Protein AF-A0A6P8ITF6-F1 (afdb_monomer_lite)

Organism: Actinia tenebrosa (NCBI:txid6105)

Sequence (166 aa):
MHRRLKDSDEPPYKPLGPKTVVKVLLIIFTCLGFSCMVVAHMAFGDDYTEAYQNRYILYFATHLIGMLESIIILAIFLAQLDLACGARRVFEIANVVMSFGLSILCGISAGLMFYYADKLYNNRLYDTDTEYWKWYTDHLLVAISVGILNSILFLIDATLHANAFR

Radius of gyration: 19.55 Å; chains: 1; bounding box: 53×26×60 Å

Structure (mmCIF, N/CA/C/O backbone):
data_AF-A0A6P8ITF6-F1
#
_entry.id   AF-A0A6P8ITF6-F1
#
loop_
_atom_site.group_PDB
_atom_site.id
_atom_site.type_symbol
_atom_site.label_atom_id
_atom_site.label_alt_id
_atom_site.label_comp_id
_atom_site.label_asym_id
_atom_site.label_entity_id
_atom_site.label_seq_id
_atom_site.pdbx_PDB_ins_code
_atom_site.Cartn_x
_atom_site.Cartn_y
_atom_site.Cartn_z
_atom_site.occupancy
_atom_site.B_iso_or_equiv
_atom_site.auth_seq_id
_atom_site.auth_comp_id
_atom_site.auth_asym_id
_atom_site.auth_atom_id
_atom_site.pdbx_PDB_model_num
ATOM 1 N N . MET A 1 1 ? -31.462 13.830 33.428 1.00 40.97 1 MET A N 1
ATOM 2 C CA . MET A 1 1 ? -31.189 13.493 32.011 1.00 40.97 1 MET A CA 1
ATOM 3 C C . MET A 1 1 ? -29.902 12.662 31.941 1.00 40.97 1 MET A C 1
ATOM 5 O O . MET A 1 1 ? -28.845 13.164 31.587 1.00 40.97 1 MET A O 1
ATOM 9 N N . HIS A 1 2 ? -29.968 11.402 32.385 1.00 40.00 2 HIS A N 1
ATOM 10 C CA . HIS A 1 2 ? -28.842 10.460 32.413 1.00 40.00 2 HIS A CA 1
ATOM 11 C C . HIS A 1 2 ? -28.993 9.485 31.245 1.00 40.00 2 HIS A C 1
ATOM 13 O O . HIS A 1 2 ? -29.774 8.541 31.304 1.00 40.00 2 HIS A O 1
ATOM 19 N N . ARG A 1 3 ? -28.279 9.760 30.155 1.00 41.78 3 ARG A N 1
ATOM 20 C CA . ARG A 1 3 ? -28.139 8.850 29.014 1.00 41.78 3 ARG A CA 1
ATOM 21 C C . ARG A 1 3 ? -26.687 8.908 28.541 1.00 41.78 3 ARG A C 1
ATOM 23 O O . ARG A 1 3 ? -26.376 9.455 27.495 1.00 41.78 3 ARG A O 1
ATOM 30 N N . ARG A 1 4 ? -25.777 8.453 29.394 1.00 45.41 4 ARG A N 1
ATOM 31 C CA . ARG A 1 4 ? -24.385 8.114 29.065 1.00 45.41 4 ARG A CA 1
ATOM 32 C C . ARG A 1 4 ? -24.084 6.844 29.857 1.00 45.41 4 ARG A C 1
ATOM 34 O O . ARG A 1 4 ? -24.632 6.726 30.946 1.00 45.41 4 ARG A O 1
ATOM 41 N N . LEU A 1 5 ? -23.247 5.953 29.326 1.00 42.41 5 LEU A N 1
ATOM 42 C CA . LEU A 1 5 ? -22.876 4.621 29.859 1.00 42.41 5 LEU A CA 1
ATOM 43 C C . LEU A 1 5 ? -23.615 3.407 29.259 1.00 42.41 5 LEU A C 1
ATOM 45 O O .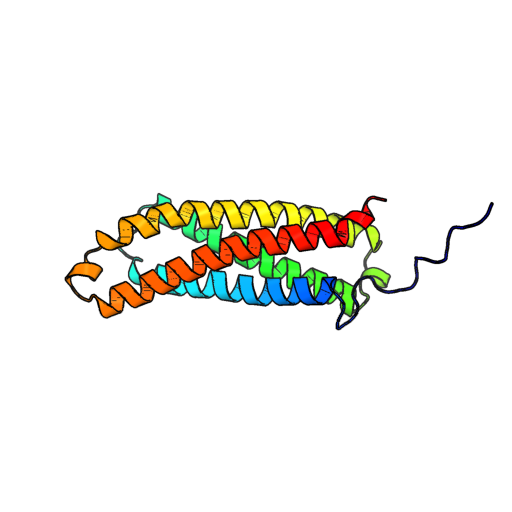 LEU A 1 5 ? -23.806 2.421 29.958 1.00 42.41 5 LEU A O 1
ATOM 49 N N . LYS A 1 6 ? -24.017 3.425 27.979 1.00 38.56 6 LYS A N 1
ATOM 50 C CA . LYS A 1 6 ? -24.414 2.170 27.299 1.00 38.56 6 LYS A CA 1
ATOM 51 C C . LYS A 1 6 ? -23.588 1.792 26.063 1.00 38.56 6 LYS A C 1
ATOM 53 O O . LYS A 1 6 ? -23.809 0.721 25.522 1.00 38.56 6 LYS A O 1
ATOM 58 N N . ASP A 1 7 ? -22.608 2.610 25.677 1.00 45.34 7 ASP A N 1
ATOM 59 C CA . ASP A 1 7 ? -21.799 2.378 24.466 1.00 45.34 7 ASP A CA 1
ATOM 60 C C . ASP A 1 7 ? -20.369 1.862 24.747 1.00 45.34 7 ASP A C 1
ATOM 62 O O . ASP A 1 7 ? -19.582 1.733 23.815 1.00 45.34 7 ASP A O 1
ATOM 66 N N . SER A 1 8 ? -19.984 1.578 26.002 1.00 52.56 8 SER A N 1
ATOM 67 C CA . SER A 1 8 ? -18.568 1.342 26.354 1.00 52.56 8 SER A CA 1
ATOM 68 C C . SER A 1 8 ? -18.073 -0.105 26.300 1.00 52.56 8 SER A C 1
ATOM 70 O O . SER A 1 8 ? -16.859 -0.298 26.273 1.00 52.56 8 SER A O 1
ATOM 72 N N . ASP A 1 9 ? -18.953 -1.108 26.261 1.00 53.91 9 ASP A N 1
ATOM 73 C CA . ASP A 1 9 ? -18.534 -2.481 26.603 1.00 53.91 9 ASP A CA 1
ATOM 74 C C . ASP A 1 9 ? -18.386 -3.415 25.390 1.00 53.91 9 ASP A C 1
ATOM 76 O O . ASP A 1 9 ? -17.803 -4.491 25.505 1.00 53.91 9 ASP A O 1
ATOM 80 N N . GLU A 1 10 ? -18.860 -3.022 24.202 1.00 61.34 10 GLU A N 1
ATOM 81 C CA . GLU A 1 10 ? -18.638 -3.825 22.995 1.00 61.34 10 GLU A CA 1
ATOM 82 C C . GLU A 1 10 ? -17.274 -3.505 22.371 1.00 61.34 10 GLU A C 1
ATOM 84 O O . GLU A 1 10 ? -17.008 -2.331 22.092 1.00 61.34 10 GLU A O 1
ATOM 89 N N . PRO A 1 11 ? -16.409 -4.502 22.099 1.00 65.00 11 PRO A N 1
ATOM 90 C CA . PRO A 1 11 ? -15.107 -4.274 21.479 1.00 65.00 11 PRO A CA 1
ATOM 91 C C . PRO A 1 11 ? -15.266 -3.648 20.081 1.00 65.00 11 PRO A C 1
ATOM 93 O O . PRO A 1 11 ? -16.217 -3.965 19.359 1.00 65.00 11 PRO A O 1
ATOM 96 N N . PRO A 1 12 ? -14.354 -2.746 19.667 1.00 67.81 12 PRO A N 1
ATOM 97 C CA . PRO A 1 12 ? -14.515 -1.980 18.429 1.00 67.81 12 PRO A CA 1
ATOM 98 C C . PRO A 1 12 ? -14.324 -2.862 17.196 1.00 67.81 12 PRO A C 1
ATOM 100 O O . PRO A 1 12 ? -14.859 -2.556 16.131 1.00 67.81 12 PRO A O 1
ATOM 103 N N . TYR A 1 13 ? -13.587 -3.960 17.357 1.00 72.00 13 TYR A N 1
ATOM 104 C CA . TYR A 1 13 ? -13.401 -4.998 16.363 1.00 72.00 13 TYR A CA 1
ATOM 105 C C . TYR A 1 13 ? -14.169 -6.243 16.799 1.00 72.00 13 TYR A C 1
ATOM 107 O O . TYR A 1 13 ? -14.015 -6.743 17.911 1.00 72.00 13 TYR A O 1
ATOM 115 N N . LYS A 1 14 ? -14.999 -6.751 15.890 1.00 79.25 14 LYS A N 1
ATOM 116 C CA . LYS A 1 14 ? -15.610 -8.081 15.979 1.00 79.25 14 LYS A CA 1
ATOM 117 C C . LYS A 1 14 ? -14.886 -8.974 14.969 1.00 79.25 14 LYS A C 1
ATOM 119 O O . LYS A 1 14 ? -14.538 -8.455 13.908 1.00 79.25 14 LYS A O 1
ATOM 124 N N . PRO A 1 15 ? -14.689 -10.281 15.210 1.00 77.00 15 PRO A N 1
ATOM 125 C CA . PRO A 1 15 ? -13.922 -11.146 14.304 1.00 77.00 15 PRO A CA 1
ATOM 126 C C . PRO A 1 15 ? -14.343 -11.072 12.826 1.00 77.00 15 PRO A C 1
ATOM 128 O O . PRO A 1 15 ? -13.504 -11.177 11.944 1.00 77.00 15 PRO A O 1
ATOM 131 N N . LEU A 1 16 ? -15.628 -10.819 12.556 1.00 80.38 16 LEU A N 1
ATOM 132 C CA . LEU A 1 16 ? -16.189 -10.657 11.206 1.00 80.38 16 LEU A CA 1
ATOM 133 C C . LEU A 1 16 ? -16.849 -9.280 10.992 1.00 80.38 16 LEU A C 1
ATOM 135 O O . LEU A 1 16 ? -17.763 -9.130 10.188 1.00 80.38 16 LEU A O 1
ATOM 139 N N . GLY A 1 17 ? -16.430 -8.266 11.753 1.00 87.38 17 GLY A N 1
ATOM 140 C CA . GLY A 1 17 ? -16.929 -6.898 11.615 1.00 87.38 17 GLY A CA 1
ATOM 141 C C . GLY A 1 17 ? -16.277 -6.141 10.449 1.00 87.38 17 GLY A C 1
ATOM 142 O O . GLY A 1 17 ? -15.171 -6.489 10.037 1.00 87.38 17 GLY A O 1
ATOM 143 N N . PRO A 1 18 ? -16.903 -5.054 9.958 1.00 89.50 18 PRO A N 1
ATOM 144 C CA . PRO A 1 18 ? -16.392 -4.286 8.819 1.00 89.50 18 PRO A CA 1
ATOM 145 C C . PRO A 1 18 ? -14.966 -3.758 9.043 1.00 89.50 18 PRO A C 1
ATOM 147 O O . PRO A 1 18 ? -14.134 -3.879 8.154 1.00 89.50 18 PRO A O 1
ATOM 150 N N . LYS A 1 19 ? -14.651 -3.260 10.248 1.00 90.75 19 LYS A N 1
ATOM 151 C CA . LYS A 1 19 ? -13.301 -2.791 10.623 1.00 90.75 19 LYS A CA 1
ATOM 152 C C . LYS A 1 19 ? -12.241 -3.897 10.497 1.00 90.75 19 LYS A C 1
ATOM 154 O O . LYS A 1 19 ? -11.191 -3.691 9.899 1.00 90.75 19 LYS A O 1
ATOM 159 N N . THR A 1 20 ? -12.548 -5.099 10.987 1.00 91.75 20 THR A N 1
ATOM 160 C CA . THR A 1 20 ? -11.664 -6.271 10.881 1.00 91.75 20 THR A CA 1
ATOM 161 C C . THR A 1 20 ? -11.425 -6.664 9.431 1.00 91.75 20 THR A C 1
ATOM 163 O O . THR A 1 20 ? -10.283 -6.878 9.037 1.00 91.75 20 THR A O 1
ATOM 166 N N . VAL A 1 21 ? -12.489 -6.716 8.624 1.00 93.88 21 VAL A N 1
ATOM 167 C CA . VAL A 1 21 ? -12.387 -7.062 7.200 1.00 93.88 21 VAL A CA 1
ATOM 168 C C . VAL A 1 21 ? -11.508 -6.056 6.460 1.00 93.88 21 VAL A C 1
ATOM 170 O O . VAL A 1 21 ? -10.627 -6.471 5.713 1.00 93.88 21 VAL A O 1
ATOM 173 N N . VAL A 1 22 ? -11.682 -4.752 6.703 1.00 95.62 22 VAL A N 1
ATOM 174 C CA . VAL A 1 22 ? -10.842 -3.722 6.073 1.00 95.62 22 VAL A CA 1
ATOM 175 C C . VAL A 1 22 ? -9.372 -3.882 6.465 1.00 95.62 22 VAL A C 1
ATOM 177 O O . VAL A 1 22 ? -8.524 -3.876 5.577 1.00 95.62 22 VAL A O 1
ATOM 180 N N . LYS A 1 23 ? -9.050 -4.118 7.745 1.00 95.06 23 LYS A N 1
ATOM 181 C CA . LYS A 1 23 ? -7.659 -4.361 8.175 1.00 95.06 23 LYS A CA 1
ATOM 182 C C . LYS A 1 23 ? -7.051 -5.613 7.546 1.00 95.06 23 LYS A C 1
ATOM 184 O O . LYS A 1 23 ? -5.910 -5.576 7.101 1.00 95.06 23 LYS A O 1
ATOM 189 N N . VAL A 1 24 ? -7.806 -6.708 7.450 1.00 95.69 24 VAL A N 1
ATOM 190 C CA . VAL A 1 24 ? -7.333 -7.931 6.776 1.00 95.69 24 VAL A CA 1
ATOM 191 C C . VAL A 1 24 ? -7.068 -7.672 5.292 1.00 95.69 24 VAL A C 1
ATOM 193 O O . VAL A 1 24 ? -6.031 -8.087 4.778 1.00 95.69 24 VAL A O 1
ATOM 196 N N . LEU A 1 25 ? -7.961 -6.950 4.608 1.00 96.88 25 LEU A N 1
ATOM 197 C CA . LEU A 1 25 ? -7.744 -6.556 3.217 1.00 96.88 25 LEU A CA 1
ATOM 198 C C . LEU A 1 25 ? -6.498 -5.678 3.078 1.00 96.88 25 LEU A C 1
ATOM 200 O O . LEU A 1 25 ? -5.677 -5.949 2.209 1.00 96.88 25 LEU A O 1
ATOM 204 N N . LEU A 1 26 ? -6.316 -4.685 3.954 1.00 97.19 26 LEU A N 1
ATOM 205 C CA . LEU A 1 26 ? -5.121 -3.840 3.978 1.00 97.19 26 LEU A CA 1
ATOM 206 C C . LEU A 1 26 ? -3.845 -4.670 4.117 1.00 97.19 26 LEU A C 1
ATOM 208 O O . LEU A 1 26 ? -2.903 -4.439 3.369 1.00 97.19 26 LEU A O 1
ATOM 212 N N . ILE A 1 27 ? -3.815 -5.679 4.990 1.00 97.38 27 ILE A N 1
ATOM 213 C CA . ILE A 1 27 ? -2.663 -6.586 5.121 1.00 97.38 27 ILE A CA 1
ATOM 214 C C . ILE A 1 27 ? -2.412 -7.337 3.806 1.00 97.38 27 ILE A C 1
ATOM 216 O O . ILE A 1 27 ? -1.293 -7.342 3.301 1.00 97.38 27 ILE A O 1
ATOM 220 N N . ILE A 1 28 ? -3.445 -7.939 3.212 1.00 97.12 28 ILE A N 1
ATOM 221 C CA . ILE A 1 28 ? -3.304 -8.718 1.971 1.00 97.12 28 ILE A CA 1
ATOM 222 C C . ILE A 1 28 ? -2.817 -7.834 0.816 1.00 97.12 28 ILE A C 1
ATOM 224 O O . ILE A 1 28 ? -1.875 -8.196 0.109 1.00 97.12 28 ILE A O 1
ATOM 228 N N . PHE A 1 29 ? -3.436 -6.670 0.621 1.00 97.50 29 PHE A N 1
ATOM 229 C CA . PHE A 1 29 ? -3.100 -5.772 -0.478 1.00 97.50 29 PHE A CA 1
ATOM 230 C C . PHE A 1 29 ? -1.772 -5.046 -0.252 1.00 97.50 29 PHE A C 1
ATOM 232 O O . PHE A 1 29 ? -1.032 -4.836 -1.208 1.00 97.50 29 PHE A O 1
ATOM 239 N N . THR A 1 30 ? -1.388 -4.701 0.977 1.00 96.12 30 THR A N 1
ATOM 240 C CA . THR A 1 30 ? -0.033 -4.175 1.230 1.00 96.12 30 THR A CA 1
ATOM 241 C C . THR A 1 30 ? 1.032 -5.232 0.945 1.00 96.12 30 THR A C 1
ATOM 243 O O . THR A 1 30 ? 2.000 -4.919 0.249 1.00 96.12 30 THR A O 1
ATOM 246 N N . CYS A 1 31 ? 0.809 -6.489 1.353 1.00 96.00 31 CYS A N 1
ATOM 247 C CA . CYS A 1 31 ? 1.665 -7.630 1.009 1.00 96.00 31 CYS A CA 1
ATOM 248 C C . CYS A 1 31 ? 1.823 -7.822 -0.498 1.00 96.00 31 CYS A C 1
ATOM 250 O O . CYS A 1 31 ? 2.943 -7.927 -1.001 1.00 96.00 31 CYS A O 1
ATOM 252 N N . LEU A 1 32 ? 0.704 -7.850 -1.223 1.00 96.44 32 LEU A N 1
ATOM 253 C CA . LEU A 1 32 ? 0.704 -7.991 -2.674 1.00 96.44 32 LEU A CA 1
ATOM 254 C C . LEU A 1 32 ? 1.457 -6.825 -3.332 1.00 96.44 32 LEU A C 1
ATOM 256 O O . LEU A 1 32 ? 2.329 -7.042 -4.169 1.00 96.44 32 LEU A O 1
ATOM 260 N N . GLY A 1 33 ? 1.172 -5.596 -2.895 1.00 94.12 33 GLY A N 1
ATOM 261 C CA . GLY A 1 33 ? 1.765 -4.378 -3.433 1.00 94.12 33 GLY A CA 1
ATOM 262 C C . GLY A 1 33 ? 3.284 -4.345 -3.301 1.00 94.12 33 GLY A C 1
ATOM 263 O O . GLY A 1 33 ? 3.964 -4.075 -4.292 1.00 94.12 33 GLY A O 1
ATOM 264 N N . PHE A 1 34 ? 3.836 -4.624 -2.114 1.00 92.44 34 PHE A N 1
ATOM 265 C CA . PHE A 1 34 ? 5.293 -4.618 -1.949 1.00 92.44 34 PHE A CA 1
ATOM 266 C C . PHE A 1 34 ? 5.952 -5.842 -2.602 1.00 92.44 34 PHE A C 1
ATOM 268 O O . PHE A 1 34 ? 7.022 -5.688 -3.181 1.00 92.44 34 PHE A O 1
ATOM 275 N N . SER A 1 35 ? 5.328 -7.029 -2.579 1.00 94.69 35 SER A N 1
ATOM 276 C CA . SER A 1 35 ? 5.900 -8.236 -3.203 1.00 94.69 35 SER A CA 1
ATOM 277 C C . SER A 1 35 ? 6.041 -8.067 -4.714 1.00 94.69 35 SER A C 1
ATOM 279 O O . SER A 1 35 ? 7.104 -8.330 -5.274 1.00 94.69 35 SER A O 1
ATOM 281 N N . CYS A 1 36 ? 5.000 -7.548 -5.374 1.00 95.00 36 CYS A N 1
ATOM 282 C CA . CYS A 1 36 ? 5.054 -7.232 -6.797 1.00 95.00 36 CYS A CA 1
ATOM 283 C C . CYS A 1 36 ? 6.104 -6.157 -7.101 1.00 95.00 36 CYS A C 1
ATOM 285 O O . CYS A 1 36 ? 6.822 -6.267 -8.092 1.00 95.00 36 CYS A O 1
ATOM 287 N N . MET A 1 37 ? 6.255 -5.162 -6.222 1.00 93.19 37 MET A N 1
ATOM 288 C CA . MET A 1 37 ? 7.284 -4.136 -6.380 1.00 93.19 37 MET A CA 1
ATOM 289 C C . MET A 1 37 ? 8.705 -4.699 -6.243 1.00 93.19 37 MET A C 1
ATOM 291 O O . MET A 1 37 ? 9.583 -4.305 -7.002 1.00 93.19 37 MET A O 1
ATOM 295 N N . VAL A 1 38 ? 8.942 -5.632 -5.316 1.00 93.31 38 VAL A N 1
ATOM 296 C CA . VAL A 1 38 ? 10.242 -6.311 -5.170 1.00 93.31 38 VAL A CA 1
ATOM 297 C C . VAL A 1 38 ? 10.576 -7.097 -6.432 1.00 93.31 38 VAL A C 1
ATOM 299 O O . VAL A 1 38 ? 11.686 -6.966 -6.939 1.00 93.31 38 VAL A O 1
ATOM 302 N N . VAL A 1 39 ? 9.617 -7.860 -6.973 1.00 92.25 39 VAL A N 1
ATOM 303 C CA . VAL A 1 39 ? 9.814 -8.576 -8.241 1.00 92.25 39 VAL A CA 1
ATOM 304 C C . VAL A 1 39 ? 10.158 -7.578 -9.338 1.00 92.25 39 VAL A C 1
ATOM 306 O O . VAL A 1 39 ? 11.238 -7.684 -9.906 1.00 92.25 39 VAL A O 1
ATOM 309 N N . ALA A 1 40 ? 9.316 -6.565 -9.571 1.00 88.62 40 ALA A N 1
ATOM 310 C CA . ALA A 1 40 ? 9.566 -5.515 -10.561 1.00 88.62 40 ALA A CA 1
ATOM 311 C C . ALA A 1 40 ? 10.959 -4.880 -10.402 1.00 88.62 40 ALA A C 1
ATOM 313 O O . ALA A 1 40 ? 11.652 -4.658 -11.391 1.00 88.62 40 ALA A O 1
ATOM 314 N N . HIS A 1 41 ? 11.404 -4.651 -9.164 1.00 87.94 41 HIS A N 1
ATOM 315 C CA . HIS A 1 41 ? 12.705 -4.064 -8.877 1.00 87.94 41 HIS A CA 1
ATOM 316 C C . HIS A 1 41 ? 13.882 -4.910 -9.382 1.00 87.94 41 HIS A C 1
ATOM 318 O O . HIS A 1 41 ? 14.856 -4.339 -9.873 1.00 87.94 41 HIS A O 1
ATOM 324 N N . MET A 1 42 ? 13.795 -6.243 -9.303 1.00 84.56 42 MET A N 1
ATOM 325 C CA . MET A 1 42 ? 14.890 -7.148 -9.679 1.00 84.56 42 MET A CA 1
ATOM 326 C C . MET A 1 42 ? 15.279 -7.053 -11.159 1.00 84.56 42 MET A C 1
ATOM 328 O O . MET A 1 42 ? 16.450 -7.229 -11.474 1.00 84.56 42 MET A O 1
ATOM 332 N N . ALA A 1 43 ? 14.333 -6.775 -12.062 1.00 73.44 43 ALA A N 1
ATOM 333 C CA . ALA 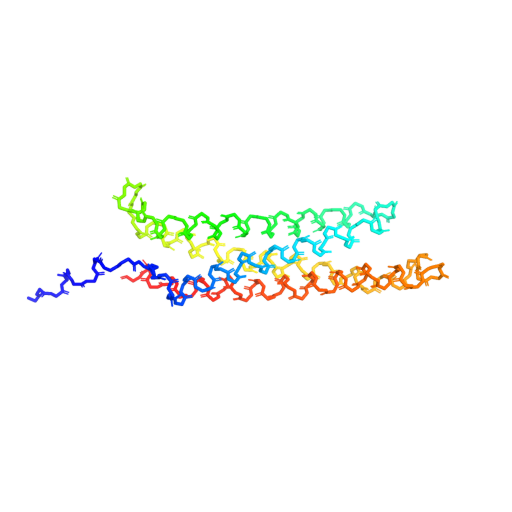A 1 43 ? 14.636 -6.695 -13.494 1.00 73.44 43 ALA A CA 1
ATOM 334 C C . ALA A 1 43 ? 15.466 -5.485 -13.882 1.00 73.44 43 ALA A C 1
ATOM 336 O O . ALA A 1 43 ? 16.297 -5.583 -14.778 1.00 73.44 43 ALA A O 1
ATOM 337 N N . PHE A 1 44 ? 15.211 -4.340 -13.254 1.00 65.75 44 PHE A N 1
ATOM 338 C CA . PHE A 1 44 ? 15.810 -3.089 -13.706 1.00 65.75 44 PHE A CA 1
ATOM 339 C C . PHE A 1 44 ? 16.913 -2.578 -12.751 1.00 65.75 44 PHE A C 1
ATOM 341 O O . PHE A 1 44 ? 17.361 -1.443 -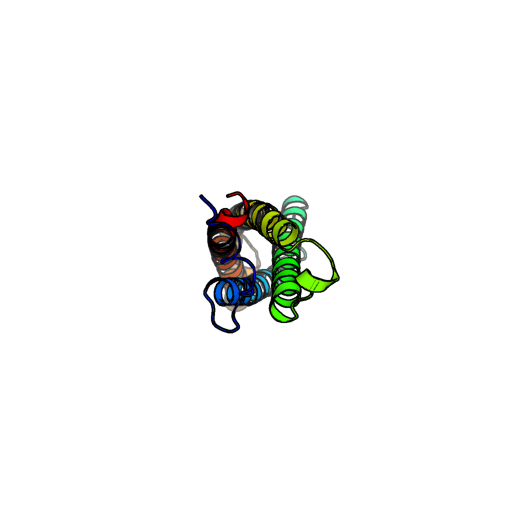12.890 1.00 65.75 44 PHE A O 1
ATOM 348 N N . GLY A 1 45 ? 17.361 -3.444 -11.819 1.00 58.03 45 GLY A N 1
ATOM 349 C CA . GLY A 1 45 ? 18.368 -3.238 -10.755 1.00 58.03 45 GLY A CA 1
ATOM 350 C C . GLY A 1 45 ? 19.591 -2.414 -11.142 1.00 58.03 45 GLY A C 1
ATOM 351 O O . GLY A 1 45 ? 19.986 -1.503 -10.411 1.00 58.03 45 GLY A O 1
ATOM 352 N N . ASP A 1 46 ? 20.148 -2.721 -12.309 1.00 55.62 46 ASP A N 1
ATOM 353 C CA . ASP A 1 46 ? 21.448 -2.212 -12.745 1.00 55.62 46 ASP A CA 1
ATOM 354 C C . ASP A 1 46 ? 21.349 -0.910 -13.571 1.00 55.62 46 ASP A C 1
ATOM 356 O O . ASP A 1 46 ? 22.341 -0.199 -13.711 1.00 55.62 46 ASP A O 1
ATOM 360 N N . ASP A 1 47 ? 20.150 -0.541 -14.046 1.00 59.69 47 ASP A N 1
ATOM 361 C CA . ASP A 1 47 ? 19.898 0.641 -14.896 1.00 59.69 47 ASP A CA 1
ATOM 362 C C . ASP A 1 47 ? 19.245 1.814 -14.131 1.00 59.69 47 ASP A C 1
ATOM 364 O O . ASP A 1 47 ? 18.779 2.802 -14.715 1.00 59.69 47 ASP A O 1
ATOM 368 N N . TYR A 1 48 ? 19.156 1.726 -12.802 1.00 65.62 48 TYR A N 1
ATOM 369 C CA . TYR A 1 48 ? 18.364 2.675 -12.028 1.00 65.62 48 TYR A CA 1
ATOM 370 C C .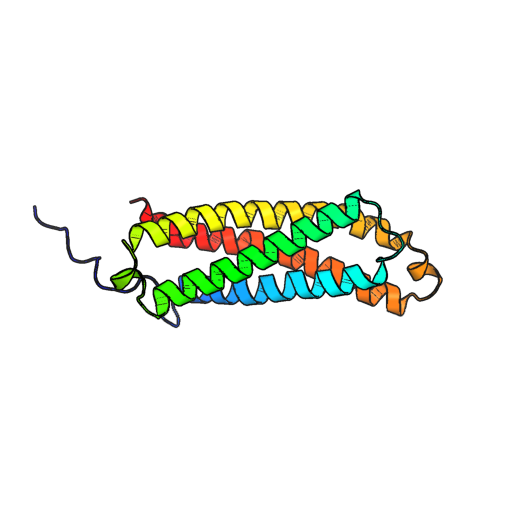 TYR A 1 48 ? 19.060 4.004 -11.755 1.00 65.62 48 TYR A C 1
ATOM 372 O O . TYR A 1 48 ? 20.094 4.091 -11.098 1.00 65.62 48 TYR A O 1
ATOM 380 N N . THR A 1 49 ? 18.379 5.084 -12.136 1.00 78.56 49 THR A N 1
ATOM 381 C CA . THR A 1 49 ? 18.685 6.421 -11.617 1.00 78.56 49 THR A CA 1
ATOM 382 C C . THR A 1 49 ? 18.423 6.485 -10.108 1.00 78.56 49 THR A C 1
ATOM 384 O O . THR A 1 49 ? 17.503 5.842 -9.596 1.00 78.56 49 THR A O 1
ATOM 387 N N . GLU A 1 50 ? 19.163 7.330 -9.389 1.00 84.44 50 GLU A N 1
ATOM 388 C CA . GLU A 1 50 ? 18.935 7.603 -7.959 1.00 84.44 50 GLU A CA 1
ATOM 389 C C . GLU A 1 50 ? 17.468 7.987 -7.670 1.00 84.44 50 GLU A C 1
ATOM 391 O O . GLU A 1 50 ? 16.865 7.574 -6.678 1.00 84.44 50 GLU A O 1
ATOM 396 N N . ALA A 1 51 ? 16.843 8.711 -8.604 1.00 85.19 51 ALA A N 1
ATOM 397 C CA . ALA A 1 51 ? 15.439 9.092 -8.528 1.00 85.19 51 ALA A CA 1
ATOM 398 C C . ALA A 1 51 ? 14.478 7.891 -8.528 1.00 85.19 51 ALA A C 1
ATOM 400 O O . ALA A 1 51 ? 13.408 7.981 -7.925 1.00 85.19 51 ALA A O 1
ATOM 401 N N . TYR A 1 52 ? 14.814 6.791 -9.206 1.00 86.56 52 TYR A N 1
ATOM 402 C CA . TYR A 1 52 ? 14.025 5.562 -9.146 1.00 86.56 52 TYR A CA 1
ATOM 403 C C . TYR A 1 52 ? 14.194 4.876 -7.789 1.00 86.56 52 TYR A C 1
ATOM 405 O O . TYR A 1 52 ? 13.196 4.547 -7.151 1.00 86.56 52 TYR A O 1
ATOM 413 N N . GLN A 1 53 ? 15.436 4.725 -7.319 1.00 88.38 53 GLN A N 1
ATOM 414 C CA . GLN A 1 53 ? 15.743 4.060 -6.048 1.00 88.38 53 GLN A CA 1
ATOM 415 C C . GLN A 1 53 ? 15.007 4.712 -4.874 1.00 88.38 53 GLN A C 1
ATOM 417 O O . GLN A 1 53 ? 14.341 4.034 -4.093 1.00 88.38 53 GLN A O 1
ATOM 422 N N . ASN A 1 54 ? 15.014 6.044 -4.812 1.00 90.62 54 ASN A N 1
ATOM 423 C CA . ASN A 1 54 ? 14.298 6.785 -3.773 1.00 90.62 54 ASN A CA 1
ATOM 424 C C . ASN A 1 54 ? 12.777 6.553 -3.811 1.00 90.62 54 ASN A C 1
ATOM 426 O O . ASN A 1 54 ? 12.134 6.469 -2.765 1.00 90.62 54 ASN A O 1
ATOM 430 N N . ARG A 1 55 ? 12.183 6.414 -5.003 1.00 91.50 55 ARG A N 1
ATOM 431 C CA . ARG A 1 55 ? 10.742 6.141 -5.148 1.00 91.50 55 ARG A CA 1
ATOM 432 C C . ARG A 1 55 ? 10.394 4.699 -4.811 1.00 91.50 55 ARG A C 1
ATOM 434 O O . ARG A 1 55 ? 9.378 4.474 -4.160 1.00 91.50 55 ARG A O 1
ATOM 441 N N . TYR A 1 56 ? 11.247 3.751 -5.195 1.00 91.50 56 TYR A N 1
ATOM 442 C CA . TYR A 1 56 ? 11.131 2.358 -4.779 1.00 91.50 56 TYR A CA 1
ATOM 443 C C . TYR A 1 56 ? 11.160 2.243 -3.249 1.00 91.50 56 TYR A C 1
ATOM 445 O O . TYR A 1 56 ? 10.252 1.652 -2.670 1.00 91.50 56 TYR A O 1
ATOM 453 N N . ILE A 1 57 ? 12.134 2.880 -2.586 1.00 93.06 57 ILE A N 1
ATOM 454 C CA . ILE A 1 57 ? 12.241 2.893 -1.119 1.00 93.06 57 ILE A CA 1
ATOM 455 C C . ILE A 1 57 ? 10.994 3.517 -0.492 1.00 93.06 57 ILE A C 1
ATOM 457 O O . ILE A 1 57 ? 10.433 2.944 0.439 1.00 93.06 57 ILE A O 1
ATOM 461 N N . LEU A 1 58 ? 10.523 4.656 -1.012 1.00 94.94 58 LEU A N 1
ATOM 462 C CA . LEU A 1 58 ? 9.304 5.300 -0.521 1.00 94.94 58 LEU A CA 1
ATOM 463 C C . LEU A 1 58 ? 8.086 4.375 -0.642 1.00 94.94 58 LEU A C 1
ATOM 465 O O . LEU A 1 58 ? 7.329 4.231 0.319 1.00 94.94 58 LEU A O 1
ATOM 469 N N . TYR A 1 59 ? 7.896 3.741 -1.801 1.00 95.62 59 TYR A N 1
ATOM 470 C CA . TYR A 1 59 ? 6.799 2.805 -2.031 1.00 95.62 59 TYR A CA 1
ATOM 471 C C . TYR A 1 59 ? 6.888 1.607 -1.081 1.00 95.62 59 TYR A C 1
ATOM 473 O O . TYR A 1 59 ? 5.913 1.293 -0.394 1.00 95.62 59 TYR A O 1
ATOM 481 N N . PHE A 1 60 ? 8.060 0.974 -1.003 1.00 94.12 60 PHE A N 1
ATOM 482 C CA . PHE A 1 60 ? 8.306 -0.192 -0.162 1.00 94.12 60 PHE A CA 1
ATOM 483 C C . PHE A 1 60 ? 8.064 0.125 1.317 1.00 94.12 60 PHE A C 1
ATOM 485 O O . PHE A 1 60 ? 7.289 -0.563 1.978 1.00 94.12 60 PHE A O 1
ATOM 492 N N . ALA A 1 61 ? 8.662 1.208 1.824 1.00 95.25 61 ALA A N 1
ATOM 493 C CA . ALA A 1 61 ? 8.512 1.630 3.212 1.00 95.25 61 ALA A CA 1
ATOM 494 C C . ALA A 1 61 ? 7.054 1.957 3.549 1.00 95.25 61 ALA A C 1
ATOM 496 O O . ALA A 1 61 ? 6.558 1.528 4.587 1.00 95.25 61 ALA A O 1
ATOM 497 N N . THR A 1 62 ? 6.346 2.657 2.660 1.00 96.62 62 THR A N 1
ATOM 498 C CA . THR A 1 62 ? 4.934 3.008 2.869 1.00 96.62 62 THR A CA 1
ATOM 499 C C . THR A 1 62 ? 4.062 1.762 3.025 1.00 96.62 62 THR A C 1
ATOM 501 O O . THR A 1 62 ? 3.276 1.674 3.967 1.00 96.62 62 THR A O 1
ATOM 504 N N . HIS A 1 63 ? 4.221 0.779 2.136 1.00 95.88 63 HIS A N 1
ATOM 505 C CA . HIS A 1 63 ? 3.428 -0.451 2.176 1.00 95.88 63 HIS A CA 1
ATOM 506 C C . HIS A 1 63 ? 3.805 -1.338 3.365 1.00 95.88 63 HIS A C 1
ATOM 508 O O . HIS A 1 63 ? 2.918 -1.899 4.006 1.00 95.88 63 HIS A O 1
ATOM 514 N N . LEU A 1 64 ? 5.093 -1.417 3.711 1.00 95.31 64 LEU A N 1
ATOM 515 C CA . LEU A 1 64 ? 5.561 -2.153 4.885 1.00 95.31 64 LEU A CA 1
ATOM 516 C C . LEU A 1 64 ? 5.017 -1.547 6.185 1.00 95.31 64 LEU A C 1
ATOM 518 O O . LEU A 1 64 ? 4.500 -2.273 7.032 1.00 95.31 64 LEU A O 1
ATOM 522 N N . ILE A 1 65 ? 5.096 -0.222 6.337 1.00 96.19 65 ILE A N 1
ATOM 523 C CA . ILE A 1 65 ? 4.546 0.481 7.502 1.00 96.19 65 ILE A CA 1
ATOM 524 C C . ILE A 1 65 ? 3.032 0.282 7.563 1.00 96.19 65 ILE A C 1
ATOM 526 O O . ILE A 1 65 ? 2.516 -0.017 8.635 1.00 96.19 65 ILE A O 1
ATOM 530 N N . GLY A 1 66 ? 2.330 0.381 6.430 1.00 95.81 66 GLY A N 1
ATOM 531 C CA . GLY A 1 66 ? 0.890 0.141 6.369 1.00 95.81 66 GLY A CA 1
ATOM 532 C C . GLY A 1 66 ? 0.491 -1.279 6.780 1.00 95.81 66 GLY A C 1
ATOM 533 O O . GLY A 1 66 ? -0.450 -1.458 7.550 1.00 95.81 66 GLY A O 1
ATOM 534 N N . MET A 1 67 ? 1.243 -2.287 6.340 1.00 96.31 67 MET A N 1
ATOM 535 C CA . MET A 1 67 ? 1.044 -3.677 6.753 1.00 96.31 67 MET A CA 1
ATOM 536 C C . MET A 1 67 ? 1.233 -3.843 8.267 1.00 96.31 67 MET A C 1
ATOM 538 O O . MET A 1 67 ? 0.381 -4.422 8.942 1.00 96.31 67 MET A O 1
ATOM 542 N N . LEU A 1 68 ? 2.346 -3.333 8.806 1.00 96.50 68 LEU A N 1
ATOM 543 C CA . LEU A 1 68 ? 2.669 -3.440 10.229 1.00 96.50 68 LEU A CA 1
ATOM 544 C C . LEU A 1 68 ? 1.645 -2.707 11.095 1.00 96.50 68 LEU A C 1
ATOM 546 O O . LEU A 1 68 ? 1.187 -3.260 12.091 1.00 96.50 68 LEU A O 1
ATOM 550 N N . GLU A 1 69 ? 1.253 -1.498 10.696 1.00 95.56 69 GLU A N 1
ATOM 551 C CA . GLU A 1 69 ? 0.184 -0.730 11.330 1.00 95.56 69 GLU A CA 1
ATOM 552 C C . GLU A 1 69 ? -1.098 -1.563 11.413 1.00 95.56 69 GLU A C 1
ATOM 554 O O . GLU A 1 69 ? -1.653 -1.733 12.500 1.00 95.56 69 GLU A O 1
ATOM 559 N N . SER A 1 70 ? -1.518 -2.159 10.297 1.00 95.75 70 SER A N 1
ATOM 560 C CA . SER A 1 70 ? -2.773 -2.901 10.244 1.00 95.75 70 SER A CA 1
ATOM 561 C C . SER A 1 70 ? -2.731 -4.182 11.079 1.00 95.75 70 SER A C 1
ATOM 563 O O . SER A 1 70 ? -3.717 -4.500 11.745 1.00 95.75 70 SER A O 1
ATOM 565 N N . ILE A 1 71 ? -1.588 -4.878 11.122 1.00 95.25 71 ILE A N 1
ATOM 566 C CA . ILE A 1 71 ? -1.369 -6.030 12.013 1.00 95.25 71 ILE A CA 1
ATOM 567 C C . ILE A 1 71 ? -1.438 -5.599 13.481 1.00 95.25 71 ILE A C 1
ATOM 569 O O . ILE A 1 71 ? -2.132 -6.237 14.272 1.00 95.25 71 ILE A O 1
ATOM 573 N N . ILE A 1 72 ? -0.736 -4.524 13.851 1.00 93.06 72 ILE A N 1
ATOM 574 C CA . ILE A 1 72 ? -0.663 -4.041 15.235 1.00 93.06 72 ILE A CA 1
ATOM 575 C C . ILE A 1 72 ? -2.047 -3.609 15.723 1.00 93.06 72 ILE A C 1
ATOM 577 O O . ILE A 1 72 ? -2.479 -4.049 16.787 1.00 93.06 72 ILE A O 1
ATOM 581 N N . ILE A 1 73 ? -2.768 -2.796 14.946 1.00 91.50 73 ILE A N 1
ATOM 582 C CA . ILE A 1 73 ? -4.112 -2.334 15.309 1.00 91.50 73 ILE A CA 1
ATOM 583 C C . ILE A 1 73 ? -5.082 -3.510 15.433 1.00 91.50 73 ILE A C 1
ATOM 585 O O . ILE A 1 73 ? -5.829 -3.594 16.412 1.00 91.50 73 ILE A O 1
ATOM 589 N N . LEU A 1 74 ? -5.044 -4.448 14.485 1.00 91.31 74 LEU A N 1
ATOM 590 C CA . LEU A 1 74 ? -5.896 -5.629 14.533 1.00 91.31 74 LEU A CA 1
ATOM 591 C C . LEU A 1 74 ? -5.596 -6.492 15.769 1.00 91.31 74 LEU A C 1
ATOM 593 O O . LEU A 1 74 ? -6.525 -6.920 16.453 1.00 91.31 74 LEU A O 1
ATOM 597 N N . ALA A 1 75 ? -4.318 -6.705 16.095 1.00 89.62 75 ALA A N 1
ATOM 598 C CA . ALA A 1 75 ? -3.901 -7.460 17.274 1.00 89.62 75 ALA A CA 1
ATOM 599 C C . ALA A 1 75 ? -4.337 -6.781 18.580 1.00 89.62 75 ALA A C 1
ATOM 601 O O . ALA A 1 75 ? -4.886 -7.453 19.452 1.00 89.62 75 ALA A O 1
ATOM 602 N N . ILE A 1 76 ? -4.158 -5.458 18.696 1.00 86.88 76 ILE A N 1
ATOM 603 C CA . ILE A 1 76 ? -4.561 -4.686 19.880 1.00 86.88 76 ILE A CA 1
ATOM 604 C C . ILE A 1 76 ? -6.050 -4.878 20.166 1.00 86.88 76 ILE A C 1
ATOM 606 O O . ILE A 1 76 ? -6.416 -5.197 21.296 1.00 86.88 76 ILE A O 1
ATOM 610 N N . PHE A 1 77 ? -6.905 -4.732 19.151 1.00 81.00 77 PHE A N 1
ATOM 611 C CA . PHE A 1 77 ? -8.350 -4.770 19.359 1.00 81.00 77 PHE A CA 1
ATOM 612 C C . PHE A 1 77 ? -8.950 -6.181 19.410 1.00 81.00 77 PHE A C 1
ATOM 614 O O . PHE A 1 77 ? -9.946 -6.376 20.105 1.00 81.00 77 PHE A O 1
ATOM 621 N N . LEU A 1 78 ? -8.373 -7.175 18.722 1.00 83.81 78 LEU A N 1
ATOM 622 C CA . LEU A 1 78 ? -8.838 -8.566 18.831 1.00 83.81 78 LEU A CA 1
ATOM 623 C C . LEU A 1 78 ? -8.437 -9.211 20.161 1.00 83.81 78 LEU A C 1
ATOM 625 O O . LEU A 1 78 ? -9.226 -9.965 20.727 1.00 83.81 78 LEU A O 1
ATOM 629 N N . ALA A 1 79 ? -7.240 -8.911 20.670 1.00 84.50 79 ALA A N 1
ATOM 630 C CA . ALA A 1 79 ? -6.768 -9.423 21.956 1.00 84.50 79 ALA A CA 1
ATOM 631 C C . ALA A 1 79 ? -7.214 -8.563 23.152 1.00 84.50 79 ALA A C 1
ATOM 633 O O . ALA A 1 79 ? -6.816 -8.844 24.280 1.00 84.50 79 ALA A O 1
ATOM 634 N N . GLN A 1 80 ? -8.028 -7.526 22.915 1.00 81.12 80 GLN A N 1
ATOM 635 C CA . GLN A 1 80 ? -8.504 -6.584 23.935 1.00 81.12 80 GLN A CA 1
ATOM 636 C C . GLN A 1 80 ? -7.364 -5.945 24.750 1.00 81.12 80 GLN A C 1
ATOM 638 O O . GLN A 1 80 ? -7.517 -5.622 25.930 1.00 81.12 80 GLN A O 1
ATOM 643 N N . LEU A 1 81 ? -6.194 -5.754 24.129 1.00 79.62 81 LEU A N 1
ATOM 644 C CA . LEU A 1 81 ? -5.043 -5.112 24.772 1.00 79.62 81 LEU A CA 1
ATOM 645 C C . LEU A 1 81 ? -5.317 -3.636 25.065 1.00 79.62 81 LEU A C 1
ATOM 647 O O . LEU A 1 81 ? -4.669 -3.045 25.926 1.00 79.62 81 LEU A O 1
ATOM 651 N N . ASP A 1 82 ? -6.311 -3.047 24.403 1.00 75.38 82 ASP A N 1
ATOM 652 C CA . ASP A 1 82 ? -6.825 -1.721 24.718 1.00 75.38 82 ASP A CA 1
ATOM 653 C C . ASP A 1 82 ? -7.443 -1.629 26.122 1.00 75.38 82 ASP A C 1
ATOM 655 O O . ASP A 1 82 ? -7.559 -0.528 26.642 1.00 75.38 82 ASP A O 1
ATOM 659 N N . LEU A 1 83 ? -7.786 -2.746 26.775 1.00 73.75 83 LEU A N 1
ATOM 660 C CA . LEU A 1 83 ? -8.208 -2.748 28.182 1.00 73.75 83 LEU A CA 1
ATOM 661 C C . LEU A 1 83 ? -7.021 -2.683 29.160 1.00 73.75 83 LEU A C 1
ATOM 663 O O . LEU A 1 83 ? -7.191 -2.260 30.302 1.00 73.75 83 LEU A O 1
ATOM 667 N N . ALA A 1 84 ? -5.826 -3.095 28.723 1.00 71.12 84 ALA A N 1
ATOM 668 C CA . ALA A 1 84 ? -4.635 -3.211 29.566 1.00 71.12 84 ALA A CA 1
ATOM 669 C C . ALA A 1 84 ? -3.585 -2.111 29.314 1.00 71.12 84 ALA A C 1
ATOM 671 O O . ALA A 1 84 ? -2.886 -1.709 30.242 1.00 71.12 84 ALA A O 1
ATOM 672 N N . CYS A 1 85 ? -3.453 -1.622 28.075 1.00 64.56 85 CYS A N 1
ATOM 673 C CA . CYS A 1 85 ? -2.309 -0.812 27.629 1.00 64.56 85 CYS A CA 1
ATOM 674 C C . CYS A 1 85 ? -2.624 0.661 27.312 1.00 64.56 85 CYS A C 1
ATOM 676 O O . CYS A 1 85 ? -1.727 1.394 26.900 1.00 64.56 85 CYS A O 1
ATOM 678 N N . GLY A 1 86 ? -3.860 1.135 27.489 1.00 65.50 86 GLY A N 1
ATOM 679 C CA . GLY A 1 86 ? -4.189 2.548 27.282 1.00 65.50 86 GLY A CA 1
ATOM 680 C C . GLY A 1 86 ? -5.684 2.813 27.168 1.00 65.50 86 GLY A C 1
ATOM 681 O O . GLY A 1 86 ? -6.497 1.913 27.290 1.00 65.50 86 GLY A O 1
ATOM 682 N N . ALA A 1 87 ? -6.076 4.061 26.920 1.00 77.94 87 ALA A N 1
ATOM 683 C CA . ALA A 1 87 ? -7.473 4.360 26.624 1.00 77.94 87 ALA A CA 1
ATOM 684 C C . ALA A 1 87 ? -7.785 3.961 25.173 1.00 77.94 87 ALA A C 1
ATOM 686 O O . ALA A 1 87 ? -7.222 4.544 24.249 1.00 77.94 87 ALA A O 1
ATOM 687 N N . ARG A 1 88 ? -8.726 3.032 24.959 1.00 82.19 88 ARG A N 1
ATOM 688 C CA . ARG A 1 88 ? -9.259 2.611 23.643 1.00 82.19 88 ARG A CA 1
ATOM 689 C C . ARG A 1 88 ? -9.423 3.747 22.627 1.00 82.19 88 ARG A C 1
ATOM 691 O O . ARG A 1 88 ? -9.045 3.617 21.466 1.00 82.19 88 ARG A O 1
ATOM 698 N N . ARG A 1 89 ? -9.932 4.893 23.085 1.00 83.56 89 ARG A N 1
ATOM 699 C CA . ARG A 1 89 ? -10.120 6.101 22.269 1.00 83.56 89 ARG A CA 1
ATOM 700 C C . ARG A 1 89 ? -8.818 6.617 21.644 1.00 83.56 89 ARG A C 1
ATOM 702 O O . ARG A 1 89 ? -8.835 7.076 20.509 1.00 83.56 89 ARG A O 1
ATOM 709 N N . VAL A 1 90 ? -7.699 6.539 22.363 1.00 87.19 90 VAL A N 1
ATOM 710 C CA . VAL A 1 90 ? -6.378 6.964 21.874 1.00 87.19 90 VAL A CA 1
ATOM 711 C C . VAL A 1 90 ? -5.930 6.078 20.718 1.00 87.19 90 VAL A C 1
ATOM 713 O O . VAL A 1 90 ? -5.491 6.604 19.700 1.00 87.19 90 VAL A O 1
ATOM 716 N N . PHE A 1 91 ? -6.104 4.758 20.828 1.00 86.88 91 PHE A N 1
ATOM 717 C CA . PHE A 1 91 ? -5.778 3.829 19.743 1.00 86.88 91 PHE A CA 1
ATOM 718 C C . PHE A 1 91 ? -6.659 4.047 18.511 1.00 86.88 91 PHE A C 1
ATOM 720 O O . PHE A 1 91 ? -6.151 4.025 17.394 1.00 86.88 91 PHE A O 1
ATOM 727 N N . GLU A 1 92 ? -7.956 4.317 18.687 1.00 88.44 92 GLU A N 1
ATOM 728 C CA . GLU A 1 92 ? -8.828 4.632 17.550 1.00 88.44 92 GLU A CA 1
ATOM 729 C C . GLU A 1 92 ? -8.445 5.954 16.871 1.00 88.44 92 GLU A C 1
ATOM 731 O O . GLU A 1 92 ? -8.392 6.005 15.646 1.00 88.44 92 GLU A O 1
ATOM 736 N N . ILE A 1 93 ? -8.122 7.006 17.632 1.00 90.50 93 ILE A N 1
ATOM 737 C CA . ILE A 1 93 ? -7.655 8.285 17.070 1.00 90.50 93 ILE A CA 1
ATOM 738 C C . ILE A 1 93 ? -6.318 8.104 16.342 1.00 90.50 93 ILE A C 1
ATOM 740 O O . ILE A 1 93 ? -6.161 8.595 15.225 1.00 90.50 93 ILE A O 1
ATOM 744 N N . ALA A 1 94 ? -5.373 7.378 16.945 1.00 91.56 94 ALA A N 1
ATOM 745 C CA . ALA A 1 94 ? -4.094 7.066 16.318 1.00 91.56 94 ALA A CA 1
ATOM 746 C C . ALA A 1 94 ? -4.299 6.304 15.002 1.00 91.56 94 ALA A C 1
ATOM 748 O O . ALA A 1 94 ? -3.703 6.672 13.993 1.00 91.56 94 ALA A O 1
ATOM 749 N N . ASN A 1 95 ? -5.200 5.314 14.989 1.00 93.38 95 ASN A N 1
ATOM 750 C CA . ASN A 1 95 ? -5.558 4.579 13.781 1.00 93.38 95 ASN A CA 1
ATOM 751 C C . ASN A 1 95 ? -6.103 5.503 12.679 1.00 93.38 95 ASN A C 1
ATOM 753 O O . ASN A 1 95 ? -5.679 5.393 11.532 1.00 93.38 95 ASN A O 1
ATOM 757 N N . VAL A 1 96 ? -6.992 6.449 13.013 1.00 94.19 96 VAL A N 1
ATOM 758 C CA . VAL A 1 96 ? -7.513 7.415 12.026 1.00 94.19 96 VAL A CA 1
ATOM 759 C C . VAL A 1 96 ? -6.389 8.257 11.430 1.00 94.19 96 VAL A C 1
ATOM 761 O O . VAL A 1 96 ? -6.305 8.386 10.210 1.00 94.19 96 VAL A O 1
ATOM 764 N N . VAL A 1 97 ? -5.524 8.827 12.274 1.00 95.56 97 VAL A N 1
ATOM 765 C CA . VAL A 1 97 ? -4.433 9.708 11.825 1.00 95.56 97 VAL A CA 1
ATOM 766 C C . VAL A 1 97 ? -3.440 8.943 10.951 1.00 95.56 97 VAL A C 1
ATOM 768 O O . VAL A 1 97 ? -3.086 9.418 9.871 1.00 95.56 97 VAL A O 1
ATOM 771 N N . MET A 1 98 ? -3.023 7.750 11.385 1.00 96.12 98 MET A N 1
ATOM 772 C CA . MET A 1 98 ? -2.092 6.912 10.628 1.00 96.12 98 MET A CA 1
ATOM 773 C C . MET A 1 98 ? -2.703 6.447 9.310 1.00 96.12 98 MET A C 1
ATOM 775 O O . MET A 1 98 ? -2.069 6.607 8.272 1.00 96.12 98 MET A O 1
ATOM 779 N N . SER A 1 99 ? -3.941 5.950 9.323 1.00 96.75 99 SER A N 1
ATOM 780 C CA . SER A 1 99 ? -4.621 5.486 8.111 1.00 96.75 99 SER A CA 1
ATOM 781 C C . SER A 1 99 ? -4.830 6.622 7.112 1.00 96.75 99 SER A C 1
ATOM 783 O O . SER A 1 99 ? -4.568 6.457 5.926 1.00 96.75 99 SER A O 1
ATOM 785 N N . PHE A 1 100 ? -5.196 7.823 7.565 1.00 96.94 100 PHE A N 1
ATOM 786 C CA . PHE A 1 100 ? -5.291 8.980 6.673 1.00 96.94 100 PHE A CA 1
ATOM 787 C C . PHE A 1 100 ? -3.933 9.355 6.053 1.00 96.94 100 PHE A C 1
ATOM 789 O O . PHE A 1 100 ? -3.840 9.571 4.844 1.00 96.94 100 PHE A O 1
ATOM 796 N N . GLY A 1 101 ? -2.860 9.378 6.852 1.00 97.62 101 GLY A N 1
ATOM 797 C CA . GLY A 1 101 ? -1.507 9.626 6.346 1.00 97.62 101 GLY A CA 1
ATOM 798 C C . GLY A 1 101 ? -1.041 8.557 5.350 1.00 97.62 101 GLY A C 1
ATOM 799 O O . GLY A 1 101 ? -0.543 8.883 4.272 1.00 97.62 101 GLY A O 1
ATOM 800 N N . LEU A 1 102 ? -1.261 7.280 5.671 1.00 97.62 102 LEU A N 1
ATOM 801 C CA . LEU A 1 102 ? -0.924 6.139 4.819 1.00 97.62 102 LEU A CA 1
ATOM 802 C C . LEU A 1 102 ? -1.732 6.129 3.523 1.00 97.62 102 LEU A C 1
ATOM 804 O O . LEU A 1 102 ? -1.186 5.773 2.482 1.00 97.62 102 LEU A O 1
ATOM 808 N N . SER A 1 103 ? -2.986 6.586 3.550 1.00 98.00 103 SER A N 1
ATOM 809 C CA . SER A 1 103 ? -3.794 6.770 2.344 1.00 98.00 103 SER A CA 1
ATOM 810 C C . SER A 1 103 ? -3.097 7.699 1.346 1.00 98.00 103 SER A C 1
ATOM 812 O O . SER A 1 103 ? -2.902 7.331 0.184 1.00 98.00 103 SER A O 1
ATOM 814 N N . ILE A 1 104 ? -2.639 8.866 1.808 1.00 97.88 104 ILE A N 1
ATOM 815 C CA . ILE A 1 104 ? -1.926 9.844 0.977 1.00 97.88 104 ILE A CA 1
ATOM 816 C C . ILE A 1 104 ? -0.599 9.263 0.479 1.00 97.88 104 ILE A C 1
ATOM 818 O O . ILE A 1 104 ? -0.306 9.330 -0.715 1.00 97.88 104 ILE A O 1
ATOM 822 N N . LEU A 1 105 ? 0.193 8.659 1.369 1.00 97.50 105 LEU A N 1
ATOM 823 C CA . LEU A 1 105 ? 1.498 8.100 1.012 1.00 97.50 105 LEU A CA 1
ATOM 824 C C . LEU A 1 105 ? 1.383 6.951 0.001 1.00 97.50 105 LEU A C 1
ATOM 826 O O . LEU A 1 105 ? 2.174 6.897 -0.941 1.00 97.50 105 LEU A O 1
ATOM 830 N N . CYS A 1 106 ? 0.394 6.061 0.140 1.00 96.81 106 CYS A N 1
ATOM 831 C CA . CYS A 1 106 ? 0.152 4.980 -0.822 1.00 96.81 106 CYS A CA 1
ATOM 832 C C . CYS A 1 106 ? -0.202 5.547 -2.202 1.00 96.81 106 CYS A C 1
ATOM 834 O O . CYS A 1 106 ? 0.366 5.123 -3.207 1.00 96.81 106 CYS A O 1
ATOM 836 N N . GLY A 1 107 ? -1.075 6.561 -2.250 1.00 96.50 107 GLY A N 1
ATOM 837 C CA . GLY A 1 107 ? -1.461 7.219 -3.499 1.00 96.50 107 GLY A CA 1
ATOM 838 C C . GLY A 1 107 ? -0.289 7.932 -4.180 1.00 96.50 107 GLY A C 1
ATOM 839 O O . GLY A 1 107 ? -0.055 7.734 -5.372 1.00 96.50 107 GLY A O 1
ATOM 840 N N . ILE A 1 108 ? 0.489 8.717 -3.426 1.00 96.25 108 ILE A N 1
ATOM 841 C CA . ILE A 1 108 ? 1.656 9.442 -3.956 1.00 96.25 108 ILE A CA 1
ATOM 842 C C . ILE A 1 108 ? 2.738 8.467 -4.421 1.00 96.25 108 ILE A C 1
ATOM 844 O O . ILE A 1 108 ? 3.250 8.608 -5.530 1.00 96.25 108 ILE A O 1
ATOM 848 N N . SER A 1 109 ? 3.093 7.476 -3.600 1.00 95.50 109 SER A N 1
ATOM 849 C CA . SER A 1 109 ? 4.150 6.521 -3.947 1.00 95.50 109 SER A CA 1
ATOM 850 C C . SER A 1 109 ? 3.788 5.687 -5.178 1.00 95.50 109 SER A C 1
ATOM 852 O O . SER A 1 109 ? 4.630 5.536 -6.060 1.00 95.50 109 SER A O 1
ATOM 854 N N . ALA A 1 110 ? 2.537 5.230 -5.310 1.00 94.69 110 ALA A N 1
ATOM 855 C CA . ALA A 1 110 ? 2.056 4.569 -6.524 1.00 94.69 110 ALA A CA 1
ATOM 856 C C . ALA A 1 110 ? 2.054 5.520 -7.737 1.00 94.69 110 ALA A C 1
ATOM 858 O O . ALA A 1 110 ? 2.535 5.162 -8.813 1.00 94.69 110 ALA A O 1
ATOM 859 N N . GLY A 1 111 ? 1.594 6.763 -7.552 1.00 92.94 111 GLY A N 1
ATOM 860 C CA . GLY A 1 111 ? 1.596 7.807 -8.580 1.00 92.94 111 GLY A CA 1
ATOM 861 C C . GLY A 1 111 ? 2.988 8.100 -9.148 1.00 92.94 111 GLY A C 1
ATOM 862 O O . GLY A 1 111 ? 3.162 8.234 -10.357 1.00 92.94 111 GLY A O 1
ATOM 863 N N . LEU A 1 112 ? 4.011 8.138 -8.293 1.00 92.06 112 LEU A N 1
ATOM 864 C CA . LEU A 1 112 ? 5.397 8.369 -8.712 1.00 92.06 112 LEU A CA 1
ATOM 865 C C . LEU A 1 112 ? 5.993 7.210 -9.525 1.00 92.06 112 LEU A C 1
ATOM 867 O O . LEU A 1 112 ? 6.936 7.440 -10.293 1.00 92.06 112 LEU A O 1
ATOM 871 N N . MET A 1 113 ? 5.461 5.996 -9.370 1.00 90.25 113 MET A N 1
ATOM 872 C CA . MET A 1 113 ? 5.896 4.811 -10.112 1.00 90.25 113 MET A CA 1
ATOM 873 C C . MET A 1 113 ? 5.277 4.729 -11.516 1.00 90.25 113 MET A C 1
ATOM 875 O O . MET A 1 113 ? 5.922 4.190 -12.414 1.00 90.25 113 MET A O 1
ATOM 879 N N . PHE A 1 114 ? 4.115 5.354 -11.764 1.00 86.75 114 PHE A N 1
ATOM 880 C CA . PHE A 1 114 ? 3.540 5.462 -13.119 1.00 86.75 114 PHE A CA 1
ATOM 881 C C . PHE A 1 114 ? 4.503 6.089 -14.129 1.00 86.75 114 PHE A C 1
ATOM 883 O O . PHE A 1 114 ? 4.581 5.642 -15.269 1.00 86.75 114 PHE A O 1
ATOM 890 N N . TYR A 1 115 ? 5.274 7.093 -13.702 1.00 79.06 115 TYR A N 1
ATOM 891 C CA . TYR A 1 115 ?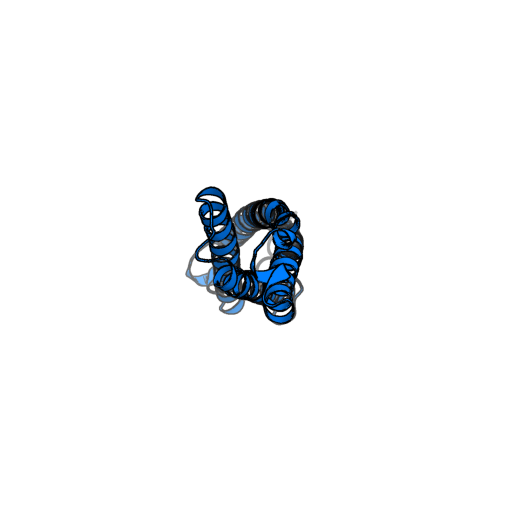 6.273 7.740 -14.555 1.00 79.06 115 TYR A CA 1
ATOM 892 C C . TYR A 1 115 ? 7.315 6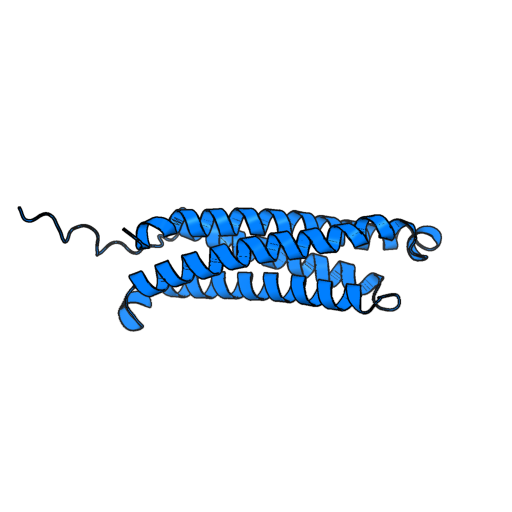.758 -15.111 1.00 79.06 115 TYR A C 1
ATOM 894 O O . TYR A 1 115 ? 7.855 6.975 -16.191 1.00 79.06 115 TYR A O 1
ATOM 902 N N . TYR A 1 116 ? 7.619 5.690 -14.370 1.00 75.12 116 TYR A N 1
ATOM 903 C CA . TYR A 1 116 ? 8.557 4.666 -14.821 1.00 75.12 116 TYR A CA 1
ATOM 904 C C . TYR A 1 116 ? 7.884 3.575 -15.627 1.00 75.12 116 TYR A C 1
ATOM 906 O O . TYR A 1 116 ? 8.512 3.093 -16.561 1.00 75.12 116 TYR A O 1
ATOM 914 N N . ALA A 1 117 ? 6.620 3.255 -15.336 1.00 76.94 117 ALA A N 1
ATOM 915 C CA . ALA A 1 117 ? 5.841 2.336 -16.159 1.00 76.94 117 ALA A CA 1
ATOM 916 C C . ALA A 1 117 ? 5.809 2.782 -17.633 1.00 76.94 117 ALA A C 1
ATOM 918 O O . ALA A 1 117 ? 5.998 1.962 -18.524 1.00 76.94 117 ALA A O 1
ATOM 919 N N . ASP A 1 118 ? 5.680 4.088 -17.887 1.00 71.75 118 ASP A N 1
ATOM 920 C CA . ASP A 1 118 ? 5.724 4.667 -19.240 1.00 71.75 118 ASP A CA 1
ATOM 921 C C . ASP A 1 118 ? 7.090 4.490 -19.932 1.00 71.75 118 ASP A C 1
ATOM 923 O O . ASP A 1 118 ? 7.187 4.301 -21.142 1.00 71.75 118 ASP A O 1
ATOM 927 N N . LYS A 1 119 ? 8.177 4.472 -19.153 1.00 72.00 119 LYS A N 1
ATOM 928 C CA . LYS A 1 119 ? 9.546 4.334 -19.668 1.00 72.00 119 LYS A CA 1
ATOM 929 C C . LYS A 1 119 ? 10.006 2.891 -19.845 1.00 72.00 119 LYS A C 1
ATOM 931 O O . LYS A 1 119 ? 11.086 2.686 -20.399 1.00 72.00 119 LYS A O 1
ATOM 936 N N . LEU A 1 120 ? 9.216 1.908 -19.412 1.00 72.38 120 LEU A N 1
ATOM 937 C CA . LEU A 1 120 ? 9.583 0.492 -19.482 1.00 72.38 120 LEU A CA 1
ATOM 938 C C . LEU A 1 120 ? 9.805 -0.002 -20.912 1.00 72.38 120 LEU A C 1
ATOM 940 O O . LEU A 1 120 ? 10.648 -0.868 -21.119 1.00 72.38 120 LEU A O 1
ATOM 944 N N . TYR A 1 121 ? 9.117 0.579 -21.895 1.00 69.00 121 TYR A N 1
ATOM 945 C CA . TYR A 1 121 ? 9.271 0.234 -23.313 1.00 69.00 121 TYR A CA 1
ATOM 946 C C . TYR A 1 121 ? 10.612 0.667 -23.919 1.00 69.00 121 TYR A C 1
ATOM 948 O O . TYR A 1 121 ? 10.990 0.172 -24.971 1.00 69.00 121 TYR A O 1
ATOM 956 N N . ASN A 1 122 ? 11.343 1.570 -23.259 1.00 68.75 122 ASN A N 1
ATOM 957 C CA . ASN A 1 122 ? 12.677 1.995 -23.694 1.00 68.75 122 ASN A CA 1
ATOM 958 C C . ASN A 1 122 ? 13.797 1.168 -23.040 1.00 68.75 122 ASN A C 1
ATOM 960 O O . ASN A 1 122 ? 14.973 1.495 -23.197 1.00 68.75 122 ASN A O 1
ATOM 964 N N . ASN A 1 123 ? 13.455 0.150 -22.243 1.00 69.69 123 ASN A N 1
ATOM 965 C CA . ASN A 1 123 ? 14.445 -0.708 -21.612 1.00 69.69 123 ASN A CA 1
ATOM 966 C C . ASN A 1 123 ? 14.968 -1.742 -22.618 1.00 69.69 123 ASN A C 1
ATOM 968 O O . ASN A 1 123 ? 14.191 -2.347 -23.349 1.00 69.69 123 ASN A O 1
ATOM 972 N N . ARG A 1 124 ? 16.278 -2.004 -22.594 1.00 69.81 124 ARG A N 1
ATOM 973 C CA . ARG A 1 124 ? 16.941 -2.999 -23.449 1.00 69.81 124 ARG A CA 1
ATOM 974 C C . ARG A 1 124 ? 16.299 -4.390 -23.373 1.00 69.81 124 ARG A C 1
ATOM 976 O O . ARG A 1 124 ? 16.285 -5.096 -24.375 1.00 69.81 124 ARG A O 1
ATOM 983 N N . LEU A 1 125 ? 15.741 -4.762 -22.217 1.00 70.19 125 LEU A N 1
ATOM 984 C CA . LEU A 1 125 ? 15.023 -6.023 -22.020 1.00 70.19 125 LEU A CA 1
ATOM 985 C C . LEU A 1 125 ? 13.819 -6.175 -22.956 1.00 70.19 125 LEU A C 1
ATOM 987 O O . LEU A 1 125 ? 13.529 -7.295 -23.358 1.00 70.19 125 LEU A O 1
ATOM 991 N N . TYR A 1 126 ? 13.155 -5.081 -23.339 1.00 73.44 126 TYR A N 1
ATOM 992 C CA . TYR A 1 126 ? 12.039 -5.120 -24.286 1.00 73.44 126 TYR A CA 1
ATOM 993 C C . TYR A 1 126 ? 12.462 -5.724 -25.633 1.00 73.44 126 TYR A C 1
ATOM 995 O O . TYR A 1 126 ? 11.758 -6.576 -26.183 1.00 73.44 126 TYR A O 1
ATOM 1003 N N . ASP A 1 127 ? 13.650 -5.336 -26.104 1.00 74.69 127 ASP A N 1
ATOM 1004 C CA . ASP A 1 127 ? 14.206 -5.757 -27.390 1.00 74.69 127 ASP A CA 1
ATOM 1005 C C . ASP A 1 127 ? 14.934 -7.108 -27.319 1.00 74.69 127 ASP A C 1
ATOM 1007 O O . ASP A 1 127 ? 15.043 -7.801 -28.331 1.00 74.69 127 ASP A O 1
ATOM 1011 N N . THR A 1 128 ? 15.469 -7.490 -26.151 1.00 78.38 128 THR A N 1
ATOM 1012 C CA . THR A 1 128 ? 16.288 -8.708 -26.009 1.00 78.38 128 THR A CA 1
ATOM 1013 C C . THR A 1 128 ? 15.539 -9.920 -25.463 1.00 78.38 128 THR A C 1
ATOM 1015 O O . THR A 1 128 ? 15.881 -11.038 -25.835 1.00 78.38 128 THR A O 1
ATOM 1018 N N . ASP A 1 129 ? 14.563 -9.725 -24.573 1.00 82.94 129 ASP A N 1
ATOM 1019 C CA . ASP A 1 129 ? 13.766 -10.802 -23.974 1.00 82.94 129 ASP A CA 1
ATOM 1020 C C . ASP A 1 129 ? 12.384 -10.277 -23.554 1.00 82.94 129 ASP A C 1
ATOM 1022 O O . ASP A 1 129 ? 12.145 -9.842 -22.422 1.00 82.94 129 ASP A O 1
ATOM 1026 N N . THR A 1 130 ? 11.458 -10.291 -24.511 1.00 83.88 130 THR A N 1
ATOM 1027 C CA . THR A 1 130 ? 10.132 -9.691 -24.356 1.00 83.88 130 THR A CA 1
ATOM 1028 C C . THR A 1 130 ? 9.267 -10.406 -23.311 1.00 83.88 130 THR A C 1
ATOM 1030 O O . THR A 1 130 ? 8.457 -9.752 -22.651 1.00 83.88 130 THR A O 1
ATOM 1033 N N . GLU A 1 131 ? 9.418 -11.724 -23.126 1.00 86.31 131 GLU A N 1
ATOM 1034 C CA . GLU A 1 131 ? 8.673 -12.460 -22.092 1.00 86.31 131 GLU A CA 1
ATOM 1035 C C . GLU A 1 131 ? 9.158 -12.077 -20.696 1.00 86.31 131 GLU A C 1
ATOM 1037 O O . GLU A 1 131 ? 8.342 -11.776 -19.818 1.00 86.31 131 GLU A O 1
ATOM 1042 N N . TYR A 1 132 ? 10.480 -12.010 -20.514 1.00 84.38 132 TYR A N 1
ATOM 1043 C CA . TYR A 1 132 ? 11.079 -11.565 -19.265 1.00 84.38 132 TYR A CA 1
ATOM 1044 C C . TYR A 1 132 ? 10.674 -10.120 -18.962 1.00 84.38 132 TYR A C 1
ATOM 1046 O O . TYR A 1 132 ? 10.108 -9.852 -17.905 1.00 84.38 132 TYR A O 1
ATOM 1054 N N . TRP A 1 133 ? 10.833 -9.193 -19.912 1.00 86.50 133 TRP A N 1
ATOM 1055 C CA . TRP A 1 133 ? 10.392 -7.800 -19.761 1.00 86.50 133 TRP A CA 1
ATOM 1056 C C . TRP A 1 133 ? 8.918 -7.681 -19.346 1.00 86.50 133 TRP A C 1
ATOM 1058 O O . TRP A 1 133 ? 8.582 -6.910 -18.436 1.00 86.50 133 TRP A O 1
ATOM 1068 N N . LYS A 1 134 ? 8.037 -8.457 -19.990 1.00 88.94 134 LYS A N 1
ATOM 1069 C CA . LYS A 1 134 ? 6.598 -8.422 -19.724 1.00 88.94 134 LYS A CA 1
ATOM 1070 C C . LYS A 1 134 ? 6.290 -8.857 -18.298 1.00 88.94 134 LYS A C 1
ATOM 1072 O O . LYS A 1 134 ? 5.526 -8.176 -17.622 1.00 88.94 134 LYS A O 1
ATOM 1077 N N . TRP A 1 135 ? 6.917 -9.930 -17.816 1.00 89.62 135 TRP A N 1
ATOM 1078 C CA . TRP A 1 135 ? 6.722 -10.417 -16.449 1.00 89.62 135 TRP A CA 1
ATOM 1079 C C . TRP A 1 135 ? 6.964 -9.319 -15.404 1.00 89.62 135 TRP A C 1
ATOM 1081 O O . TRP A 1 135 ? 6.113 -9.079 -14.547 1.00 89.62 135 TRP A O 1
ATOM 1091 N N . TYR A 1 136 ? 8.081 -8.598 -15.493 1.00 88.75 136 TYR A N 1
ATOM 1092 C CA . TYR A 1 136 ? 8.412 -7.535 -14.536 1.00 88.75 136 TYR A CA 1
ATOM 1093 C C . TYR A 1 136 ? 7.560 -6.280 -14.698 1.00 88.75 136 TYR A C 1
ATOM 1095 O O . TYR A 1 136 ? 7.190 -5.649 -13.706 1.00 88.75 136 TYR A O 1
ATOM 1103 N N . THR A 1 137 ? 7.212 -5.944 -15.938 1.00 89.12 137 THR A N 1
ATOM 1104 C CA . THR A 1 137 ? 6.301 -4.839 -16.248 1.00 89.12 137 THR A CA 1
ATOM 1105 C C . THR A 1 137 ? 4.914 -5.091 -15.661 1.00 89.12 137 THR A C 1
ATOM 1107 O O . THR A 1 137 ? 4.372 -4.222 -14.978 1.00 89.12 137 THR A O 1
ATOM 1110 N N . ASP A 1 138 ? 4.373 -6.298 -15.835 1.00 92.44 138 ASP A N 1
ATOM 1111 C CA . ASP A 1 138 ? 3.080 -6.696 -15.279 1.00 92.44 138 ASP A CA 1
ATOM 1112 C C . ASP A 1 138 ? 3.102 -6.617 -13.744 1.00 92.44 138 ASP A C 1
ATOM 1114 O O . ASP A 1 138 ? 2.174 -6.081 -13.137 1.00 92.44 138 ASP A O 1
ATOM 1118 N N . HIS A 1 139 ? 4.195 -7.046 -13.100 1.00 94.44 139 HIS A N 1
ATOM 1119 C CA . HIS A 1 139 ? 4.360 -6.901 -11.649 1.00 94.44 139 HIS A CA 1
ATOM 1120 C C . HIS A 1 139 ? 4.403 -5.433 -11.208 1.00 94.44 139 HIS A C 1
ATOM 1122 O O . HIS A 1 139 ? 3.791 -5.089 -10.195 1.00 94.44 139 HIS A O 1
ATOM 1128 N N . LEU A 1 140 ? 5.058 -4.545 -11.964 1.00 92.25 140 LEU A N 1
ATOM 1129 C CA . LEU A 1 140 ? 5.049 -3.116 -11.649 1.00 92.25 140 LEU A CA 1
ATOM 1130 C C . LEU A 1 140 ? 3.633 -2.533 -11.753 1.00 92.25 140 LEU A C 1
ATOM 1132 O O . LEU A 1 140 ? 3.202 -1.803 -10.861 1.00 92.25 140 LEU A O 1
ATOM 1136 N N . LEU A 1 141 ? 2.899 -2.863 -12.817 1.00 93.56 141 LEU A N 1
ATOM 1137 C CA . LEU A 1 141 ? 1.531 -2.385 -13.028 1.00 93.56 141 LEU A CA 1
ATOM 1138 C C . LEU A 1 141 ? 0.574 -2.893 -11.945 1.00 93.56 141 LEU A C 1
ATOM 1140 O O . LEU A 1 141 ? -0.259 -2.128 -11.447 1.00 93.56 141 LEU A O 1
ATOM 1144 N N . VAL A 1 142 ? 0.716 -4.157 -11.537 1.00 95.81 142 VAL A N 1
ATOM 1145 C CA . VAL A 1 142 ? -0.033 -4.722 -10.408 1.00 95.81 142 VAL A CA 1
ATOM 1146 C C . VAL A 1 142 ? 0.321 -3.987 -9.120 1.00 95.81 142 VAL A C 1
ATOM 1148 O O . VAL A 1 142 ? -0.591 -3.568 -8.412 1.00 95.81 142 VAL A O 1
ATOM 1151 N N . ALA A 1 143 ? 1.607 -3.758 -8.838 1.00 95.62 143 ALA A N 1
ATOM 1152 C CA . ALA A 1 143 ? 2.028 -3.009 -7.658 1.00 95.62 143 ALA A CA 1
ATOM 1153 C C . ALA A 1 143 ? 1.386 -1.612 -7.637 1.00 95.62 143 ALA A C 1
ATOM 1155 O O . ALA A 1 143 ? 0.697 -1.266 -6.683 1.00 95.62 143 ALA A O 1
ATOM 1156 N N . ILE A 1 144 ? 1.495 -0.848 -8.726 1.00 95.38 144 ILE A N 1
ATOM 1157 C CA . ILE A 1 144 ? 0.879 0.482 -8.849 1.00 95.38 144 ILE A CA 1
ATOM 1158 C C . ILE A 1 144 ? -0.633 0.426 -8.587 1.00 95.38 144 ILE A C 1
ATOM 1160 O O . ILE A 1 144 ? -1.150 1.198 -7.777 1.00 95.38 144 ILE A O 1
ATOM 1164 N N . SER A 1 145 ? -1.338 -0.507 -9.232 1.00 96.31 145 SER A N 1
ATOM 1165 C CA . SER A 1 145 ? -2.792 -0.663 -9.088 1.00 96.31 145 SER A CA 1
ATOM 1166 C C . SER A 1 145 ? -3.186 -0.972 -7.643 1.00 96.31 145 SER A C 1
ATOM 1168 O O . SER A 1 145 ? -4.125 -0.391 -7.096 1.00 96.31 145 SER A O 1
ATOM 1170 N N . VAL A 1 146 ? -2.426 -1.855 -6.998 1.00 96.56 146 VAL A N 1
ATOM 1171 C CA . VAL A 1 146 ? -2.625 -2.240 -5.602 1.00 96.56 146 VAL A CA 1
ATOM 1172 C C . VAL A 1 146 ? -2.292 -1.092 -4.649 1.00 96.56 146 VAL A C 1
ATOM 1174 O O . VAL A 1 146 ? -3.013 -0.895 -3.675 1.00 96.56 146 VAL A O 1
ATOM 1177 N N . GLY A 1 147 ? -1.273 -0.279 -4.931 1.00 96.56 147 GLY A N 1
ATOM 1178 C CA . GLY A 1 147 ? -0.954 0.908 -4.137 1.00 96.56 147 GLY A CA 1
ATOM 1179 C C . GLY A 1 147 ? -2.075 1.952 -4.145 1.00 96.56 147 GLY A C 1
ATOM 1180 O O . GLY A 1 147 ? -2.416 2.511 -3.100 1.00 96.56 147 GLY A O 1
ATOM 1181 N N . ILE A 1 148 ? -2.734 2.151 -5.289 1.00 96.69 148 ILE A N 1
ATOM 1182 C CA . ILE A 1 148 ? -3.930 3.007 -5.383 1.00 96.69 148 ILE A CA 1
ATOM 1183 C C . ILE A 1 148 ? -5.094 2.396 -4.597 1.00 96.69 148 ILE A C 1
ATOM 1185 O O . ILE A 1 148 ? -5.785 3.101 -3.862 1.00 96.69 148 ILE A O 1
ATOM 1189 N N . LEU A 1 149 ? -5.302 1.083 -4.703 1.00 97.50 149 LEU A N 1
ATOM 1190 C CA . LEU A 1 149 ? -6.349 0.405 -3.943 1.00 97.50 149 LEU A CA 1
ATOM 1191 C C . LEU A 1 149 ? -6.109 0.503 -2.428 1.00 97.50 149 LEU A C 1
ATOM 1193 O O . LEU A 1 149 ? -7.043 0.804 -1.687 1.00 97.50 149 LEU A O 1
ATOM 1197 N N . ASN A 1 150 ? -4.866 0.339 -1.969 1.00 97.56 150 ASN A N 1
ATOM 1198 C CA . ASN A 1 150 ? -4.481 0.548 -0.573 1.00 97.56 150 ASN A CA 1
ATOM 1199 C C . ASN A 1 150 ? -4.777 1.978 -0.118 1.00 97.56 150 ASN A C 1
ATOM 1201 O O . ASN A 1 150 ? -5.302 2.166 0.975 1.00 97.56 150 ASN A O 1
ATOM 1205 N N . SER A 1 151 ? -4.517 2.983 -0.963 1.00 97.75 151 SER A N 1
ATOM 1206 C CA . SER A 1 151 ? -4.874 4.376 -0.670 1.00 97.75 151 SER A CA 1
ATOM 1207 C C . SER A 1 151 ? -6.365 4.526 -0.345 1.00 97.75 151 SER A C 1
ATOM 1209 O O . SER A 1 151 ? -6.723 5.128 0.671 1.00 97.75 151 SER A O 1
ATOM 1211 N N . ILE A 1 152 ? -7.234 3.908 -1.151 1.00 98.12 152 ILE A N 1
ATOM 1212 C CA . ILE A 1 152 ? -8.687 3.910 -0.939 1.00 98.12 152 ILE A CA 1
ATOM 1213 C C . ILE A 1 152 ? -9.059 3.132 0.330 1.00 98.12 152 ILE A C 1
ATOM 1215 O O . ILE A 1 152 ? -9.846 3.622 1.138 1.00 98.12 152 ILE A O 1
ATOM 1219 N N . LEU A 1 153 ? -8.492 1.943 0.538 1.00 97.81 153 LEU A N 1
ATOM 1220 C CA . LEU A 1 153 ? -8.786 1.111 1.708 1.00 97.81 153 LEU A CA 1
ATOM 1221 C C . LEU A 1 153 ? -8.384 1.793 3.022 1.00 97.81 153 LEU A C 1
ATOM 1223 O O . LEU A 1 153 ? -9.153 1.757 3.980 1.00 97.81 153 LEU A O 1
ATOM 1227 N N . PHE A 1 154 ? -7.236 2.472 3.060 1.00 97.94 154 PHE A N 1
ATOM 1228 C CA . PHE A 1 154 ? -6.804 3.247 4.224 1.00 97.94 154 PHE A CA 1
ATOM 1229 C C . PHE A 1 154 ? -7.727 4.438 4.496 1.00 97.94 154 PHE A C 1
ATOM 1231 O O . PHE A 1 154 ? -8.011 4.757 5.651 1.00 97.94 154 PHE A O 1
ATOM 1238 N N . LEU A 1 155 ? -8.253 5.075 3.445 1.00 97.38 155 LEU A N 1
ATOM 1239 C CA . LEU A 1 155 ? -9.249 6.129 3.608 1.00 97.38 155 LEU A CA 1
ATOM 1240 C C . LEU A 1 155 ? -10.555 5.569 4.189 1.00 97.38 155 LEU A C 1
ATOM 1242 O O . LEU A 1 155 ? -11.118 6.159 5.112 1.00 97.38 155 LEU A O 1
ATOM 1246 N N . ILE A 1 156 ? -11.010 4.411 3.697 1.00 96.75 156 ILE A N 1
ATOM 1247 C CA . ILE A 1 156 ? -12.177 3.709 4.244 1.00 96.75 156 ILE A CA 1
ATOM 1248 C C . ILE A 1 156 ? -11.940 3.371 5.721 1.00 96.75 156 ILE A C 1
ATOM 1250 O O . ILE A 1 156 ? -12.807 3.664 6.544 1.00 96.75 156 ILE A O 1
ATOM 1254 N N . ASP A 1 157 ? -10.772 2.840 6.086 1.00 95.38 157 ASP A N 1
ATOM 1255 C CA . ASP A 1 157 ? -10.438 2.534 7.481 1.00 95.38 157 ASP A CA 1
ATOM 1256 C C . ASP A 1 157 ? -10.518 3.777 8.382 1.00 95.38 157 ASP A C 1
ATOM 1258 O O . ASP A 1 157 ? -11.212 3.771 9.404 1.00 95.38 157 ASP A O 1
ATOM 1262 N N . ALA A 1 158 ? -9.916 4.889 7.947 1.00 94.31 158 ALA A N 1
ATOM 1263 C CA . ALA A 1 158 ? -9.999 6.164 8.652 1.00 94.31 158 ALA A CA 1
ATOM 1264 C C . ALA A 1 158 ? -11.460 6.620 8.839 1.00 94.31 158 ALA A C 1
ATOM 1266 O O . ALA A 1 158 ? -11.842 7.050 9.931 1.00 94.31 158 ALA A O 1
ATOM 1267 N N . THR A 1 159 ? -12.311 6.474 7.814 1.00 93.44 159 THR A N 1
ATOM 1268 C CA . THR A 1 159 ? -13.735 6.841 7.918 1.00 93.44 159 THR A CA 1
ATOM 1269 C C . THR A 1 159 ? -14.517 5.951 8.886 1.00 93.44 159 THR A C 1
ATOM 1271 O O . THR A 1 159 ? -15.328 6.460 9.661 1.00 93.44 159 THR A O 1
ATOM 1274 N N . LEU A 1 160 ? -14.239 4.642 8.921 1.00 91.81 160 LEU A N 1
ATOM 1275 C CA . LEU A 1 160 ? -14.882 3.699 9.845 1.00 91.81 160 LEU A CA 1
ATOM 1276 C C . LEU A 1 160 ? -14.536 3.987 11.313 1.00 91.81 160 LEU A C 1
ATOM 1278 O O . LEU A 1 160 ? -15.296 3.626 12.218 1.00 91.81 160 LEU A O 1
ATOM 1282 N N . HIS A 1 161 ? -13.407 4.651 11.554 1.00 87.06 161 HIS A N 1
ATOM 1283 C CA . HIS A 1 161 ? -12.948 5.053 12.879 1.00 87.06 161 HIS A CA 1
ATOM 1284 C C . HIS A 1 161 ? -13.213 6.530 13.223 1.00 87.06 161 HIS A C 1
ATOM 1286 O O . HIS A 1 161 ? -12.968 6.941 14.356 1.00 87.06 161 HIS A O 1
ATOM 1292 N N . ALA A 1 162 ? -13.805 7.318 12.318 1.00 85.88 162 ALA A N 1
ATOM 1293 C CA . ALA A 1 162 ? -14.044 8.752 12.522 1.00 85.88 162 ALA A CA 1
ATOM 1294 C C . ALA A 1 162 ? -14.946 9.076 13.730 1.00 85.88 162 ALA A C 1
ATOM 1296 O O . ALA A 1 162 ? -14.838 10.150 14.325 1.00 85.88 162 ALA A O 1
ATOM 1297 N N . ASN A 1 163 ? -15.806 8.138 14.144 1.00 78.94 163 ASN A N 1
ATOM 1298 C CA . ASN A 1 163 ? -16.652 8.296 15.330 1.00 78.94 163 ASN A CA 1
ATOM 1299 C C . ASN A 1 163 ? -15.851 8.458 16.634 1.00 78.94 163 ASN A C 1
ATOM 1301 O O . ASN A 1 163 ? -16.405 8.967 17.601 1.00 78.94 163 ASN A O 1
ATOM 1305 N N . ALA A 1 164 ? -14.560 8.106 16.666 1.00 76.38 164 ALA A N 1
ATOM 1306 C CA . ALA A 1 164 ? -13.695 8.303 17.834 1.00 76.38 164 ALA A CA 1
ATOM 1307 C C . ALA A 1 164 ? -13.515 9.787 18.237 1.00 76.38 164 ALA A C 1
ATOM 1309 O O . ALA A 1 164 ? -13.156 10.095 19.381 1.00 76.38 164 ALA A O 1
ATOM 1310 N N . PHE A 1 165 ? -13.785 10.718 17.315 1.00 72.62 165 PHE A N 1
ATOM 1311 C CA . PHE A 1 165 ? -13.750 12.164 17.563 1.00 72.62 165 PHE A CA 1
ATOM 1312 C C . PHE A 1 165 ? -15.066 12.743 18.102 1.00 72.62 165 PHE A C 1
ATOM 1314 O O . PHE A 1 165 ? -15.084 13.909 18.492 1.00 72.62 165 PHE A O 1
ATOM 1321 N N . ARG A 1 166 ? -16.150 11.960 18.130 1.00 68.31 166 ARG A N 1
ATOM 1322 C CA . ARG A 1 166 ? -17.430 12.362 18.736 1.00 68.31 166 ARG A CA 1
ATOM 1323 C C . ARG A 1 166 ? -17.448 12.078 20.240 1.00 68.31 166 ARG A C 1
ATOM 1325 O O . ARG A 1 166 ? -18.243 12.736 20.938 1.00 68.31 166 ARG A O 1
#

Secondary structure (DSSP, 8-state):
----SSSSSS-S--TTSHHHHHHHHHHHHHHHHHHHHHHHHHHHTTS--HHHHHHHHHHHHHHHHHHHHHHHHHHHHHTTGGGTSS-HHHHHHHHHHHHHHHHHHHHHHHHHHHHHHGGGGGSHHHHH-HHHHHHHHHHHHHHHHHHHHHHHHHHHHHHHHGGGG-

Foldseek 3Di:
DDDPDPPPDDQLDDCPDPLNVLLVLLLVLLVLLLVLLVLLCVVCVPVDDPLVVVLSCLLNVLSVVSNVLSVVLSCCRVVVVCVVPHPPLVSLVVLLVSLQVSLVSLLVSLVSLVVVLVVLCVDPCCVVPVVSSVSSSVSNVSSSVSSNVSSVSSNVSSVSSVVSVD

pLDDT: mean 85.05, std 14.1, range [38.56, 98.12]